Protein AF-A0A0A5I0W8-F1 (afdb_monomer_lite)

Secondary structure (DSSP, 8-state):
----------------EEEEE--PEEE-SSSPEEEE-BTTB--SSTT-EEEEEEEETTEEEEEEEEEE-TT-SS-SEEEESSS-HHHHHHHHHTTTSEEEEEEE--TTSS---EEEEEEE-EEE-

Sequence (125 aa):
MKRALLMILPLAACTQTTVSEQTVALSCSAPSSMAFNIKGLKPDNETECFVGQLEIKPSDPIDVVFCANPSSQAHDFIADLQTQPKVLDRLKSSIDENAEVSFTETLNYLSHQKFAAKFKVKCTD

Structure (mmCIF, N/CA/C/O backbone):
data_AF-A0A0A5I0W8-F1
#
_entry.id   AF-A0A0A5I0W8-F1
#
loop_
_atom_site.group_PDB
_atom_site.id
_atom_site.type_symbol
_atom_site.label_atom_id
_atom_site.label_alt_id
_atom_site.label_comp_id
_atom_site.label_asym_id
_atom_site.label_entity_id
_atom_site.label_seq_id
_atom_site.pdbx_PDB_ins_code
_atom_site.Cartn_x
_atom_site.Cartn_y
_atom_site.Cartn_z
_atom_site.occupancy
_atom_site.B_iso_or_equiv
_atom_site.auth_seq_id
_atom_site.auth_comp_id
_atom_site.auth_asym_id
_atom_site.auth_atom_id
_atom_site.pdbx_PDB_model_num
ATOM 1 N N . MET A 1 1 ? 39.625 -45.490 11.299 1.00 43.66 1 MET A N 1
ATOM 2 C CA . MET A 1 1 ? 38.785 -44.354 11.761 1.00 43.66 1 MET A CA 1
ATOM 3 C C . MET A 1 1 ? 39.528 -43.086 11.350 1.00 43.66 1 MET A C 1
ATOM 5 O O . MET A 1 1 ? 40.707 -43.020 11.639 1.00 43.66 1 MET A O 1
ATOM 9 N N . LYS A 1 2 ? 39.013 -42.132 10.574 1.00 41.97 2 LYS A N 1
ATOM 10 C CA . LYS A 1 2 ? 37.778 -41.349 10.714 1.00 41.97 2 LYS A CA 1
ATOM 11 C C . LYS A 1 2 ? 37.320 -40.895 9.314 1.00 41.97 2 LYS A C 1
ATOM 13 O O . LYS A 1 2 ? 38.143 -40.442 8.527 1.00 41.97 2 LYS A O 1
ATOM 18 N N . ARG A 1 3 ? 36.022 -41.017 9.013 1.00 48.03 3 ARG A N 1
ATOM 19 C CA . ARG A 1 3 ? 35.397 -40.383 7.841 1.00 48.03 3 ARG A CA 1
ATOM 20 C C . ARG A 1 3 ? 35.252 -38.893 8.151 1.00 48.03 3 ARG A C 1
ATOM 22 O O . ARG A 1 3 ? 34.587 -38.552 9.126 1.00 48.03 3 ARG A O 1
ATOM 29 N N . ALA A 1 4 ? 35.890 -38.030 7.366 1.00 48.03 4 ALA A N 1
ATOM 30 C CA . ALA A 1 4 ? 35.611 -36.601 7.397 1.00 48.03 4 ALA A CA 1
ATOM 31 C C . ALA A 1 4 ? 34.222 -36.388 6.780 1.00 48.03 4 ALA A C 1
ATOM 33 O O . ALA A 1 4 ? 34.035 -36.556 5.577 1.00 48.03 4 ALA A O 1
ATOM 34 N N . LEU A 1 5 ? 33.233 -36.110 7.628 1.00 47.78 5 LEU A N 1
ATOM 35 C CA . LEU A 1 5 ? 31.913 -35.667 7.200 1.00 47.78 5 LEU A CA 1
ATOM 36 C C . LEU A 1 5 ? 32.068 -34.211 6.737 1.00 47.78 5 LEU A C 1
ATOM 38 O O . LEU A 1 5 ? 32.231 -33.316 7.565 1.00 47.78 5 LEU A O 1
ATOM 42 N N . LEU A 1 6 ? 32.066 -3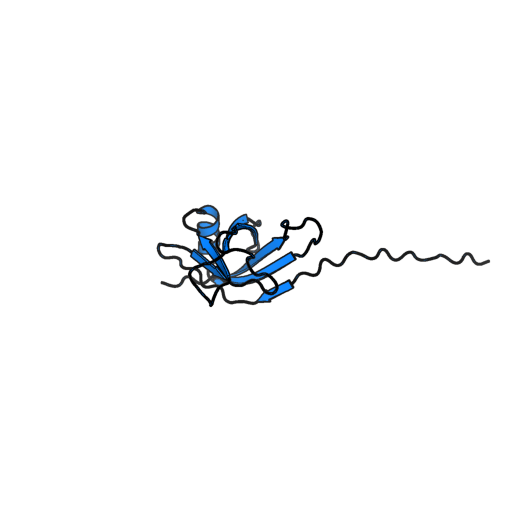3.974 5.423 1.00 48.59 6 LEU A N 1
ATOM 43 C CA . LEU A 1 6 ? 31.862 -32.633 4.880 1.00 48.59 6 LEU A CA 1
ATOM 44 C C . LEU A 1 6 ? 30.427 -32.227 5.244 1.00 48.59 6 LEU A C 1
ATOM 46 O O . LEU A 1 6 ? 29.470 -32.727 4.653 1.00 48.59 6 LEU A O 1
ATOM 50 N N . MET A 1 7 ? 30.266 -31.373 6.256 1.00 46.50 7 MET A N 1
ATOM 51 C CA . MET A 1 7 ? 28.981 -30.737 6.526 1.00 46.50 7 MET A CA 1
ATOM 52 C C . MET A 1 7 ? 28.722 -29.726 5.412 1.00 46.50 7 MET A C 1
ATOM 54 O O . MET A 1 7 ? 29.275 -28.629 5.410 1.00 46.50 7 MET A O 1
ATOM 58 N N . ILE A 1 8 ? 27.903 -30.114 4.440 1.00 56.47 8 ILE A N 1
ATOM 59 C CA . ILE A 1 8 ? 27.318 -29.182 3.483 1.00 56.47 8 ILE A CA 1
ATOM 60 C C . ILE A 1 8 ? 26.295 -28.372 4.284 1.00 56.47 8 ILE A C 1
ATOM 62 O O . ILE A 1 8 ? 25.187 -28.846 4.525 1.00 56.47 8 ILE A O 1
ATOM 66 N N . LEU A 1 9 ? 26.682 -27.189 4.772 1.00 46.56 9 LEU A N 1
ATOM 67 C CA . LEU A 1 9 ? 25.708 -26.211 5.251 1.00 46.56 9 LEU A CA 1
ATOM 68 C C . LEU A 1 9 ? 24.861 -25.803 4.038 1.00 46.56 9 LEU A C 1
ATOM 70 O O . LEU A 1 9 ? 25.429 -25.273 3.078 1.00 46.56 9 LEU A O 1
ATOM 74 N N . PRO A 1 10 ? 23.535 -26.018 4.036 1.00 48.84 10 PRO A N 1
ATOM 75 C CA . PRO A 1 10 ? 22.703 -25.369 3.044 1.00 48.84 10 PRO A CA 1
ATOM 76 C C . PRO A 1 10 ? 22.805 -23.864 3.303 1.00 48.84 10 PRO A C 1
ATOM 78 O O . PRO A 1 10 ? 22.424 -23.390 4.375 1.00 48.84 10 PRO A O 1
ATOM 81 N N . LEU A 1 11 ? 23.347 -23.110 2.342 1.00 49.62 11 LEU A N 1
ATOM 82 C CA . LEU A 1 11 ? 23.148 -21.667 2.304 1.00 49.62 11 LEU A CA 1
ATOM 83 C C . LEU A 1 11 ? 21.648 -21.450 2.108 1.00 49.62 11 LEU A C 1
ATOM 85 O O . LEU A 1 11 ? 21.151 -21.456 0.983 1.00 49.62 11 LEU A O 1
ATOM 89 N N . ALA A 1 12 ? 20.911 -21.325 3.210 1.00 49.22 12 ALA A N 1
ATOM 90 C CA . ALA A 1 12 ? 19.580 -20.760 3.171 1.00 49.22 12 ALA A CA 1
ATOM 91 C C . ALA A 1 12 ? 19.733 -19.384 2.520 1.00 49.22 12 ALA A C 1
ATOM 93 O O . ALA A 1 12 ? 20.441 -18.522 3.043 1.00 49.22 12 ALA A O 1
ATOM 94 N N . ALA A 1 13 ? 19.145 -19.210 1.338 1.00 42.69 13 ALA A N 1
ATOM 95 C CA . ALA A 1 13 ? 19.028 -17.906 0.719 1.00 42.69 13 ALA A CA 1
ATOM 96 C C . ALA A 1 13 ? 18.223 -17.034 1.688 1.00 42.69 13 ALA A C 1
ATOM 98 O O . ALA A 1 13 ? 17.000 -17.139 1.764 1.00 42.69 13 ALA A O 1
ATOM 99 N N . CYS A 1 14 ? 18.914 -16.235 2.501 1.00 45.47 14 CYS A N 1
ATOM 100 C CA . CYS A 1 14 ? 18.273 -15.233 3.330 1.00 45.47 14 CYS A CA 1
ATOM 101 C C . CYS A 1 14 ? 17.598 -14.250 2.376 1.00 45.47 14 CYS A C 1
ATOM 103 O O . CYS A 1 14 ? 18.274 -13.452 1.728 1.00 45.47 14 CYS A O 1
ATOM 105 N N . THR A 1 15 ? 16.273 -14.314 2.263 1.00 47.84 15 THR A N 1
ATOM 106 C CA . THR A 1 15 ? 15.501 -13.237 1.646 1.00 47.84 15 THR A CA 1
ATOM 107 C C . THR A 1 15 ? 15.734 -11.994 2.492 1.00 47.84 15 THR A C 1
ATOM 109 O O . THR A 1 15 ? 15.283 -11.924 3.637 1.00 47.84 15 THR A O 1
ATOM 112 N N . GLN A 1 16 ? 16.513 -11.053 1.967 1.00 50.34 16 GLN A N 1
ATOM 113 C CA . GLN A 1 16 ? 16.773 -9.789 2.633 1.00 50.34 16 GLN A CA 1
ATOM 114 C C . GLN A 1 16 ? 15.504 -8.945 2.517 1.00 50.34 16 GLN A C 1
ATOM 116 O O . GLN A 1 16 ? 15.165 -8.466 1.439 1.00 50.34 16 GLN A O 1
ATOM 121 N N . THR A 1 17 ? 14.758 -8.836 3.616 1.00 53.41 17 THR A N 1
ATOM 122 C CA . THR A 1 17 ? 13.577 -7.974 3.677 1.00 53.41 17 THR A CA 1
ATOM 123 C C . THR A 1 17 ? 14.032 -6.561 4.006 1.00 53.41 17 THR A C 1
ATOM 125 O O . THR A 1 17 ? 14.506 -6.299 5.115 1.00 53.41 17 THR A O 1
ATOM 128 N N . THR A 1 18 ? 13.883 -5.639 3.060 1.00 57.41 18 THR A N 1
ATOM 129 C CA . THR A 1 18 ? 14.102 -4.217 3.330 1.00 57.41 18 THR A CA 1
ATOM 130 C C . THR A 1 18 ? 12.833 -3.664 3.966 1.00 57.41 18 THR A C 1
ATOM 132 O O . THR A 1 18 ? 11.815 -3.493 3.297 1.00 57.41 18 THR A O 1
ATOM 135 N N . VAL A 1 19 ? 12.879 -3.418 5.276 1.00 56.47 19 VAL A N 1
ATOM 136 C CA . VAL A 1 19 ? 11.761 -2.839 6.032 1.00 56.47 19 VAL A CA 1
ATOM 137 C C . VAL A 1 19 ? 11.978 -1.338 6.167 1.00 56.47 19 VAL A C 1
ATOM 139 O O . VAL A 1 19 ? 13.018 -0.891 6.654 1.00 56.47 19 VAL A O 1
ATOM 142 N N . SER A 1 20 ? 10.985 -0.556 5.758 1.00 59.31 20 SER A N 1
ATOM 143 C CA . SER A 1 20 ? 10.901 0.865 6.064 1.00 59.31 20 SER A CA 1
ATOM 144 C C . SER A 1 20 ? 9.815 1.101 7.104 1.00 59.31 20 SER A C 1
ATOM 146 O O . SER A 1 20 ? 8.654 0.773 6.878 1.00 59.31 20 SER A O 1
ATOM 148 N N . GLU A 1 21 ? 10.172 1.710 8.229 1.00 61.28 21 GLU A N 1
ATOM 149 C CA . GLU A 1 21 ? 9.189 2.232 9.181 1.00 61.28 21 GLU A CA 1
ATOM 150 C C . GLU A 1 21 ? 8.825 3.655 8.757 1.00 61.28 21 GLU A C 1
ATOM 152 O O . GLU A 1 21 ? 9.696 4.524 8.690 1.00 61.28 21 GLU A O 1
ATOM 157 N N . GLN A 1 22 ? 7.565 3.886 8.391 1.00 62.91 22 GLN A N 1
ATOM 158 C CA . GLN A 1 22 ? 7.075 5.196 7.965 1.00 62.91 22 GLN A CA 1
ATOM 159 C C . GLN A 1 22 ? 5.667 5.419 8.508 1.00 62.91 22 GLN A C 1
ATOM 161 O O . GLN A 1 22 ? 4.867 4.500 8.597 1.00 62.91 22 GLN A O 1
ATOM 166 N N . THR A 1 23 ? 5.318 6.651 8.865 1.00 59.66 23 THR A N 1
ATOM 167 C CA . THR A 1 23 ? 3.912 6.954 9.160 1.00 59.66 23 THR A CA 1
ATOM 168 C C . THR A 1 23 ? 3.208 7.248 7.844 1.00 59.66 23 THR A C 1
ATOM 170 O O . THR A 1 23 ? 3.480 8.270 7.222 1.00 59.66 23 THR A O 1
ATOM 173 N N . VAL A 1 24 ? 2.331 6.346 7.413 1.00 63.88 24 VAL A N 1
ATOM 174 C CA . VAL A 1 24 ? 1.496 6.532 6.224 1.00 63.88 24 VAL A CA 1
ATOM 175 C C . VAL A 1 24 ? 0.174 7.140 6.668 1.00 63.88 24 VAL A C 1
ATOM 177 O O . VAL A 1 24 ? -0.537 6.566 7.492 1.00 63.88 24 VAL A O 1
ATOM 180 N N . ALA A 1 25 ? -0.129 8.330 6.155 1.00 63.75 25 ALA A N 1
ATOM 181 C CA . ALA A 1 25 ? -1.422 8.962 6.367 1.00 63.75 25 ALA A CA 1
ATOM 182 C C . ALA A 1 25 ? -2.445 8.319 5.425 1.00 63.75 25 ALA A C 1
ATOM 184 O O . ALA A 1 25 ? -2.228 8.255 4.213 1.00 63.75 25 ALA A O 1
ATOM 185 N N . LEU A 1 26 ? -3.547 7.831 5.991 1.00 66.94 26 LEU A N 1
ATOM 186 C CA . LEU A 1 26 ? -4.688 7.350 5.229 1.00 66.94 26 LEU A CA 1
ATOM 187 C C . LEU A 1 26 ? -5.701 8.490 5.128 1.00 66.94 26 LEU A C 1
ATOM 189 O O . LEU A 1 26 ? -6.246 8.929 6.143 1.00 66.94 26 LEU A O 1
ATOM 193 N N . SER A 1 27 ? -5.996 8.938 3.909 1.00 67.88 27 SER A N 1
ATOM 194 C CA . SER A 1 27 ? -7.158 9.800 3.702 1.00 67.88 27 SER A CA 1
ATOM 195 C C . SER A 1 27 ? -8.416 8.931 3.759 1.00 67.88 27 SER A C 1
ATOM 197 O O . SER A 1 27 ? -8.629 8.063 2.910 1.00 67.88 27 SER A O 1
ATOM 199 N N . CYS A 1 28 ? -9.222 9.117 4.807 1.00 67.94 28 CYS A N 1
ATOM 200 C CA . CYS A 1 28 ? -10.476 8.382 5.010 1.00 67.94 28 CYS A CA 1
ATOM 201 C C . CYS A 1 28 ? -11.698 9.117 4.440 1.00 67.94 28 CYS A C 1
ATOM 203 O O . CYS A 1 28 ? -12.766 8.509 4.304 1.00 67.94 28 CYS A O 1
ATOM 205 N N . SER A 1 29 ? -11.541 10.403 4.113 1.00 66.81 29 SER A N 1
ATOM 206 C CA . SER A 1 29 ? -12.480 11.215 3.341 1.00 66.81 29 SER A CA 1
ATOM 207 C C . SER A 1 29 ? -12.365 10.886 1.843 1.00 66.81 29 SER A C 1
ATOM 209 O O . SER A 1 29 ? -11.447 10.187 1.411 1.00 66.81 29 SER A O 1
ATOM 211 N N . ALA A 1 30 ? -13.351 11.290 1.036 1.00 65.81 30 ALA A N 1
ATOM 212 C CA . ALA A 1 30 ? -13.280 11.122 -0.414 1.00 65.81 30 ALA A CA 1
ATOM 213 C C . ALA A 1 30 ? -12.492 12.296 -1.037 1.00 65.81 30 ALA A C 1
ATOM 215 O O . ALA A 1 30 ? -12.851 13.441 -0.759 1.00 65.81 30 ALA A O 1
ATOM 216 N N . PRO A 1 31 ? -11.498 12.052 -1.914 1.00 68.62 31 PRO A N 1
ATOM 217 C CA . PRO A 1 31 ? -11.037 10.747 -2.388 1.00 68.62 31 PRO A CA 1
ATOM 218 C C . PRO A 1 31 ? -10.105 10.016 -1.408 1.00 68.62 31 PRO A C 1
ATOM 220 O O . PRO A 1 31 ? -9.083 10.553 -0.990 1.00 68.62 31 PRO A O 1
ATOM 223 N N . SER A 1 32 ? -10.435 8.757 -1.090 1.00 81.44 32 SER A N 1
ATOM 224 C CA . SER A 1 32 ? -9.649 7.952 -0.151 1.00 81.44 32 SER A CA 1
ATOM 225 C C . SER A 1 32 ? -8.430 7.363 -0.843 1.00 81.44 32 SER A C 1
ATOM 227 O O . SER A 1 32 ? -8.551 6.562 -1.770 1.00 81.44 32 SER A O 1
ATOM 229 N N . SER A 1 33 ? -7.250 7.749 -0.378 1.00 85.50 33 SER A N 1
ATOM 230 C CA . SER A 1 33 ? -5.977 7.292 -0.923 1.00 85.50 33 SER A CA 1
ATOM 231 C C . SER A 1 33 ? -4.943 7.095 0.177 1.00 85.50 33 SER A C 1
ATOM 233 O O . SER A 1 33 ? -5.063 7.622 1.288 1.00 85.50 33 SER A O 1
ATOM 235 N N . MET A 1 34 ? -3.928 6.300 -0.144 1.00 82.62 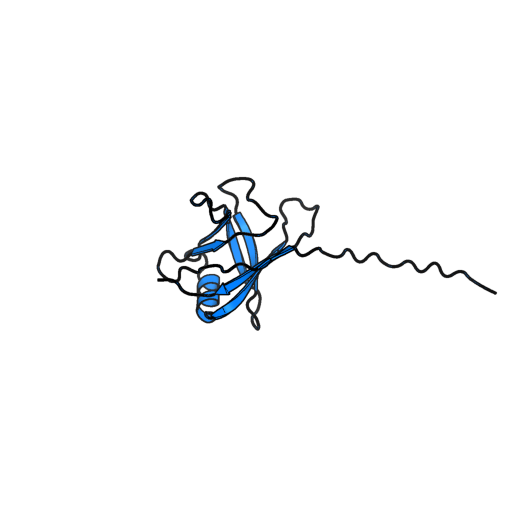34 MET A N 1
ATOM 236 C CA . MET A 1 34 ? -2.810 6.004 0.739 1.00 82.62 34 MET A CA 1
ATOM 237 C C . MET A 1 34 ? -1.507 6.257 -0.016 1.00 82.62 34 MET A C 1
ATOM 239 O O . MET A 1 34 ? -1.175 5.507 -0.931 1.00 82.62 34 MET A O 1
ATOM 243 N N . ALA A 1 35 ? -0.781 7.313 0.354 1.00 84.06 35 ALA A N 1
ATOM 244 C CA . ALA A 1 35 ? 0.492 7.685 -0.264 1.00 84.06 35 ALA A CA 1
ATOM 245 C C . ALA A 1 35 ? 1.667 7.340 0.658 1.00 84.06 35 ALA A C 1
ATOM 247 O O . ALA A 1 35 ? 1.623 7.609 1.858 1.00 84.06 35 ALA A O 1
ATOM 248 N N . PHE A 1 36 ? 2.714 6.723 0.113 1.00 78.06 36 PHE A N 1
ATOM 249 C CA . PHE A 1 36 ? 3.816 6.187 0.909 1.00 78.06 36 PHE A CA 1
ATOM 250 C C . PHE A 1 36 ? 5.107 6.052 0.097 1.00 78.06 36 PHE A C 1
ATOM 252 O O . PHE A 1 36 ? 5.093 6.070 -1.132 1.00 78.06 36 PHE A O 1
ATOM 259 N N . ASN A 1 37 ? 6.237 5.911 0.796 1.00 79.38 37 ASN A N 1
ATOM 260 C CA . ASN A 1 37 ? 7.501 5.504 0.183 1.00 79.38 37 ASN A CA 1
ATOM 261 C C . ASN A 1 37 ? 7.821 4.066 0.576 1.00 79.38 37 ASN A C 1
ATOM 263 O O . ASN A 1 37 ? 7.453 3.610 1.659 1.00 79.38 37 ASN A O 1
ATOM 267 N N . ILE A 1 38 ? 8.611 3.383 -0.241 1.00 73.69 38 ILE A N 1
ATOM 268 C CA . ILE A 1 38 ? 9.173 2.080 0.102 1.00 73.69 38 ILE A CA 1
ATOM 269 C C . ILE A 1 38 ? 10.688 2.188 -0.032 1.00 73.69 38 ILE A C 1
ATOM 271 O O . ILE A 1 38 ? 11.216 2.482 -1.100 1.00 73.69 38 ILE A O 1
ATOM 275 N N . LYS A 1 39 ? 11.418 1.996 1.071 1.00 73.94 39 LYS A N 1
ATOM 276 C CA . LYS A 1 39 ? 12.875 2.153 1.058 1.00 73.94 39 LYS A CA 1
ATOM 277 C C . LYS A 1 39 ? 13.504 1.156 0.085 1.00 73.94 39 LYS A C 1
ATOM 279 O O . LYS A 1 39 ? 13.293 -0.045 0.213 1.00 73.94 39 LYS A O 1
ATOM 284 N N . GLY A 1 40 ? 14.337 1.666 -0.818 1.00 72.75 40 GLY A N 1
ATOM 285 C CA . GLY A 1 40 ? 15.033 0.850 -1.813 1.00 72.75 40 GLY A CA 1
ATOM 286 C C . GLY A 1 40 ? 14.208 0.539 -3.060 1.00 72.75 40 GLY A C 1
ATOM 287 O O . GLY A 1 40 ? 14.724 -0.151 -3.928 1.00 72.75 40 GLY A O 1
ATOM 288 N N . LEU A 1 41 ? 12.986 1.070 -3.169 1.00 75.44 41 LEU A N 1
ATOM 289 C CA . LEU A 1 41 ? 12.156 0.968 -4.361 1.00 75.44 41 LEU A CA 1
ATOM 290 C C . LEU A 1 41 ? 11.790 2.367 -4.861 1.00 75.44 41 LEU A C 1
ATOM 292 O O . LEU A 1 41 ? 11.347 3.216 -4.088 1.00 75.44 41 LEU A O 1
ATOM 296 N N . LYS A 1 42 ? 11.956 2.587 -6.162 1.00 78.06 42 LYS A N 1
ATOM 297 C CA . LYS A 1 42 ? 11.485 3.768 -6.886 1.00 78.06 42 LYS A CA 1
ATOM 298 C C . LYS A 1 42 ? 10.733 3.281 -8.126 1.00 78.06 42 LYS A C 1
ATOM 300 O O . LYS A 1 42 ? 11.170 2.285 -8.693 1.00 78.06 42 LYS A O 1
ATOM 305 N N . PRO A 1 43 ? 9.625 3.925 -8.522 1.00 74.94 43 PRO A N 1
ATOM 306 C CA . PRO A 1 43 ? 8.983 3.605 -9.788 1.00 74.94 43 PRO A CA 1
ATOM 307 C C . PRO A 1 43 ? 9.920 3.990 -10.937 1.00 74.94 43 PRO A C 1
ATOM 309 O O . PRO A 1 43 ? 10.509 5.074 -10.917 1.00 74.94 43 PRO A O 1
ATOM 312 N N . ASP A 1 44 ? 10.047 3.118 -11.933 1.00 74.25 44 ASP A N 1
ATOM 313 C CA . ASP A 1 44 ? 10.883 3.380 -13.110 1.00 74.25 44 ASP A CA 1
ATOM 314 C C . ASP A 1 44 ? 10.169 4.314 -14.099 1.00 74.25 44 ASP A C 1
ATOM 316 O O . ASP A 1 44 ? 10.801 4.991 -14.914 1.00 74.25 44 ASP A O 1
ATOM 320 N N . ASN A 1 45 ? 8.836 4.373 -14.023 1.00 75.81 45 ASN A N 1
ATOM 321 C CA . ASN A 1 45 ? 8.008 5.301 -14.782 1.00 75.81 45 ASN A CA 1
ATOM 322 C C . ASN A 1 45 ? 6.797 5.797 -13.970 1.00 75.81 45 ASN A C 1
ATOM 324 O O . ASN A 1 45 ? 6.314 5.135 -13.057 1.00 75.81 45 ASN A O 1
ATOM 328 N N . GLU A 1 46 ? 6.262 6.961 -14.343 1.00 75.50 46 GLU A N 1
ATOM 329 C CA . GLU A 1 46 ? 5.156 7.633 -13.637 1.00 75.50 46 GLU A CA 1
ATOM 330 C C . GLU A 1 46 ? 3.788 6.933 -13.761 1.00 75.50 46 GLU A C 1
ATOM 332 O O . GLU A 1 46 ? 2.813 7.369 -13.153 1.00 75.50 46 GLU A O 1
ATOM 337 N N . THR A 1 47 ? 3.695 5.854 -14.542 1.00 75.25 47 THR A N 1
ATOM 338 C CA . THR A 1 47 ? 2.451 5.101 -14.791 1.00 75.25 47 THR A CA 1
ATOM 339 C C . THR A 1 47 ? 2.472 3.689 -14.212 1.00 75.25 47 THR A C 1
ATOM 341 O O . THR A 1 47 ? 1.541 2.915 -14.426 1.00 75.25 47 THR A O 1
ATOM 344 N N . GLU A 1 48 ? 3.544 3.324 -13.518 1.00 81.31 48 GLU A N 1
ATOM 345 C CA . GLU A 1 48 ? 3.782 1.952 -13.100 1.00 81.31 48 GLU A CA 1
ATOM 346 C C . GLU A 1 48 ? 2.873 1.577 -11.932 1.00 81.31 48 GLU A C 1
ATOM 348 O O . GLU A 1 48 ? 2.762 2.335 -10.974 1.00 81.31 48 GLU A O 1
ATOM 353 N N . CYS A 1 49 ? 2.231 0.411 -11.992 1.00 84.00 49 CYS A N 1
ATOM 354 C CA . CYS A 1 49 ? 1.410 -0.108 -10.903 1.00 84.00 49 CYS A CA 1
ATOM 355 C C . CYS A 1 49 ? 1.810 -1.538 -10.563 1.00 84.00 49 CYS A C 1
ATOM 357 O O . CYS A 1 49 ? 2.161 -2.329 -11.440 1.00 84.00 49 CYS A O 1
ATOM 359 N N . PHE A 1 50 ? 1.685 -1.887 -9.289 1.00 80.44 50 PHE A N 1
ATOM 360 C CA . PHE A 1 50 ? 2.105 -3.172 -8.753 1.00 80.44 50 PHE A CA 1
ATOM 361 C C . PHE A 1 50 ? 1.076 -3.694 -7.764 1.00 80.44 50 PHE A C 1
ATOM 363 O O . PHE A 1 50 ? 0.360 -2.928 -7.119 1.00 80.44 50 PHE A O 1
ATOM 370 N N . VAL A 1 51 ? 1.045 -5.016 -7.625 1.00 84.06 51 VAL A N 1
ATOM 371 C CA . VAL A 1 51 ? 0.256 -5.698 -6.602 1.00 84.06 51 VAL A CA 1
ATOM 372 C C . VAL A 1 51 ? 1.174 -6.055 -5.439 1.00 84.06 51 VAL A C 1
ATOM 374 O O . VAL A 1 51 ? 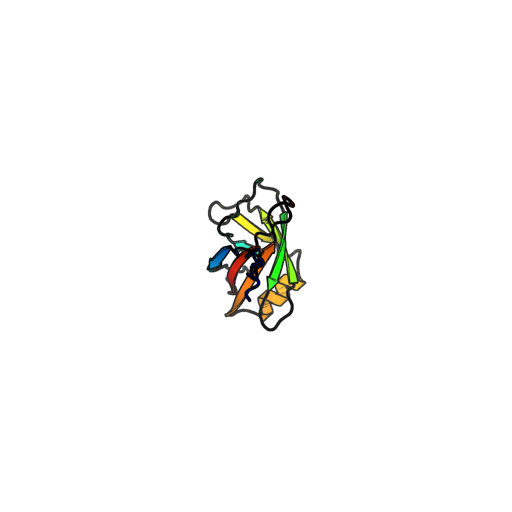2.208 -6.696 -5.626 1.00 84.06 51 VAL A O 1
ATOM 377 N N . GLY A 1 52 ? 0.782 -5.664 -4.234 1.00 80.19 52 GLY A N 1
ATOM 378 C CA . GLY A 1 52 ? 1.384 -6.121 -2.987 1.00 80.19 52 GLY A CA 1
ATOM 379 C C . GLY A 1 52 ? 0.350 -6.683 -2.042 1.00 80.19 52 GLY A C 1
ATOM 380 O O . GLY A 1 52 ? -0.836 -6.696 -2.337 1.00 80.19 52 GLY A O 1
ATOM 381 N N . GLN A 1 53 ? 0.818 -7.131 -0.889 1.00 84.12 53 GLN A N 1
ATOM 382 C CA . GLN A 1 53 ? 0.007 -7.700 0.171 1.00 84.12 53 GLN A CA 1
ATOM 383 C C . GLN A 1 53 ? 0.032 -6.776 1.384 1.00 84.12 53 GLN A C 1
ATOM 385 O O . GLN A 1 53 ? 1.076 -6.523 1.986 1.00 84.12 53 GLN A O 1
ATOM 390 N N . LEU A 1 54 ? -1.141 -6.268 1.744 1.00 82.06 54 LEU A N 1
ATOM 391 C CA . LEU A 1 54 ? -1.382 -5.567 2.994 1.00 82.06 54 LEU A CA 1
ATOM 392 C C . LEU A 1 54 ? -1.688 -6.600 4.082 1.00 82.06 54 LEU A C 1
ATOM 394 O O . LEU A 1 54 ? -2.708 -7.285 4.020 1.00 82.06 54 LEU A O 1
ATOM 398 N N . GLU A 1 55 ? -0.836 -6.678 5.096 1.00 83.62 55 GLU A N 1
ATOM 399 C CA . GLU A 1 55 ? -1.046 -7.478 6.297 1.00 83.62 55 GLU A CA 1
ATOM 400 C C . GLU A 1 55 ? -1.400 -6.566 7.477 1.00 83.62 55 GLU A C 1
ATOM 402 O O . GLU A 1 55 ? -0.671 -5.633 7.827 1.00 83.62 55 GLU A O 1
ATOM 407 N N . ILE A 1 56 ? -2.530 -6.861 8.121 1.00 78.12 56 ILE A N 1
ATOM 408 C CA . ILE A 1 56 ? -2.929 -6.238 9.382 1.00 78.12 56 ILE A CA 1
ATOM 409 C C . ILE A 1 56 ? -3.310 -7.358 10.339 1.00 78.12 56 ILE A C 1
ATOM 411 O O . ILE A 1 56 ? -4.306 -8.049 10.138 1.00 78.12 56 ILE A O 1
ATOM 415 N N . LYS A 1 57 ? -2.493 -7.591 11.367 1.00 74.38 57 LYS A N 1
ATOM 416 C CA . LYS A 1 57 ? -2.708 -8.698 12.309 1.00 74.38 57 LYS A CA 1
ATOM 417 C C . LYS A 1 57 ? -3.911 -8.416 13.214 1.00 74.38 57 LYS A C 1
ATOM 419 O O . LYS A 1 57 ? -4.050 -7.282 13.654 1.00 74.38 57 LYS A O 1
ATOM 424 N N . PRO A 1 58 ? -4.735 -9.428 13.556 1.00 75.31 58 PRO A N 1
ATOM 425 C CA . PRO A 1 58 ? -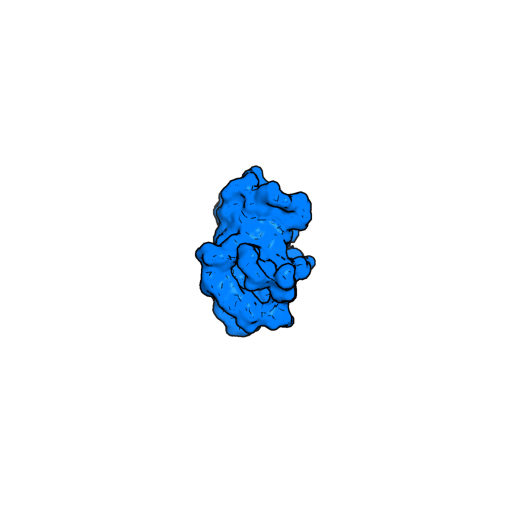4.536 -10.880 13.388 1.00 75.31 58 PRO A CA 1
ATOM 426 C C . PRO A 1 58 ? -5.149 -11.451 12.099 1.00 75.31 58 PRO A C 1
ATOM 428 O O . PRO A 1 58 ? -5.672 -12.560 12.074 1.00 75.31 58 PRO A O 1
ATOM 431 N N . SER A 1 59 ? -5.186 -10.656 11.049 1.00 77.88 59 SER A N 1
ATOM 432 C CA . SER A 1 59 ? -6.156 -10.787 9.991 1.00 77.88 59 SER A CA 1
ATOM 433 C C . SER A 1 59 ? -5.461 -11.145 8.673 1.00 77.88 59 SER A C 1
ATOM 435 O O . SER A 1 59 ? -4.324 -10.731 8.455 1.00 77.88 59 SER A O 1
ATOM 437 N N . ASP A 1 60 ? -6.112 -11.948 7.821 1.00 84.50 60 ASP A N 1
ATOM 438 C CA . ASP A 1 60 ? -5.467 -12.457 6.602 1.00 84.50 60 ASP A CA 1
ATOM 439 C C . ASP A 1 60 ? -4.976 -11.311 5.697 1.00 84.50 60 ASP A C 1
ATOM 441 O O . ASP A 1 60 ? -5.676 -10.284 5.599 1.00 84.50 60 ASP A O 1
ATOM 445 N N . PRO A 1 61 ? -3.807 -11.473 5.037 1.00 85.25 61 PRO A N 1
ATOM 446 C CA . PRO A 1 61 ? -3.307 -10.505 4.073 1.00 85.25 61 PRO A CA 1
ATOM 447 C C . PRO A 1 61 ? -4.297 -10.284 2.928 1.00 85.25 61 PRO A C 1
ATOM 449 O O . PRO A 1 61 ? -4.951 -11.220 2.465 1.00 85.25 61 PRO A O 1
ATOM 452 N N . ILE A 1 62 ? -4.385 -9.046 2.450 1.00 87.31 62 ILE A N 1
ATOM 453 C CA . ILE A 1 62 ? -5.215 -8.666 1.306 1.00 87.31 62 ILE A CA 1
ATOM 454 C C . ILE A 1 62 ? -4.352 -8.042 0.214 1.00 87.31 62 ILE A C 1
ATOM 456 O O . ILE A 1 62 ? -3.475 -7.227 0.500 1.00 87.31 62 ILE A O 1
ATOM 460 N N . ASP A 1 63 ? -4.613 -8.412 -1.036 1.00 88.62 63 ASP A N 1
ATOM 461 C CA . ASP A 1 63 ? -3.925 -7.806 -2.170 1.00 88.62 63 ASP A CA 1
ATOM 462 C C . ASP A 1 63 ? -4.338 -6.333 -2.318 1.00 88.62 63 ASP A C 1
ATOM 464 O O . ASP A 1 63 ? -5.522 -5.987 -2.261 1.00 88.62 63 ASP A O 1
ATOM 468 N N . VAL A 1 64 ? -3.347 -5.468 -2.514 1.00 86.56 64 VAL A N 1
ATOM 469 C CA . VAL A 1 64 ? -3.502 -4.033 -2.749 1.00 86.56 64 VAL A CA 1
ATOM 470 C C . VAL A 1 64 ? -2.688 -3.628 -3.969 1.00 86.56 64 VAL A C 1
ATOM 472 O O . VAL A 1 64 ? -1.521 -3.990 -4.111 1.00 86.56 64 VAL A O 1
ATOM 475 N N . VAL A 1 65 ? -3.307 -2.851 -4.849 1.00 88.62 65 VAL A N 1
ATOM 476 C CA . VAL A 1 65 ? -2.654 -2.210 -5.985 1.00 88.62 65 VAL A CA 1
ATOM 477 C C . VAL A 1 65 ? -2.146 -0.841 -5.555 1.00 88.62 65 VAL A C 1
ATOM 479 O O . VAL A 1 65 ? -2.907 -0.028 -5.025 1.00 88.62 65 VAL A O 1
ATOM 482 N N . PHE A 1 66 ? -0.870 -0.580 -5.807 1.00 85.88 66 PHE A N 1
ATOM 483 C CA . PHE A 1 66 ? -0.249 0.732 -5.661 1.00 85.88 66 PHE A CA 1
ATOM 484 C C . PHE A 1 66 ? 0.385 1.137 -6.985 1.00 85.88 66 PHE A C 1
ATOM 486 O O . PHE A 1 66 ? 0.937 0.302 -7.696 1.00 85.88 66 PHE A O 1
ATOM 493 N N . CYS A 1 67 ? 0.296 2.417 -7.311 1.00 86.12 67 CYS A N 1
ATOM 494 C CA . CYS A 1 67 ? 0.842 3.002 -8.522 1.00 86.12 67 CYS A CA 1
ATOM 495 C C . CYS A 1 67 ? 1.891 4.054 -8.181 1.00 86.12 67 CYS A C 1
ATOM 497 O O . CYS A 1 67 ? 1.894 4.600 -7.075 1.00 86.12 67 CYS A O 1
ATOM 499 N N . ALA A 1 68 ? 2.769 4.351 -9.131 1.00 87.12 68 ALA A N 1
ATOM 500 C CA . ALA A 1 68 ? 3.635 5.512 -9.096 1.00 87.12 68 ALA A CA 1
ATOM 501 C C . ALA A 1 68 ? 2.785 6.761 -8.821 1.00 87.12 68 ALA A C 1
ATOM 503 O O . ALA A 1 68 ? 1.684 6.908 -9.356 1.00 87.12 68 ALA A O 1
ATOM 504 N N . ASN A 1 69 ? 3.266 7.640 -7.947 1.00 85.19 69 ASN A N 1
ATOM 505 C CA . ASN A 1 69 ? 2.572 8.874 -7.612 1.00 85.19 69 ASN A CA 1
ATOM 506 C C . ASN A 1 69 ? 3.166 10.048 -8.410 1.00 85.19 69 ASN A C 1
ATOM 508 O O . ASN A 1 69 ? 4.143 10.648 -7.964 1.00 85.19 69 ASN A O 1
ATOM 512 N N . PRO A 1 70 ? 2.576 10.436 -9.557 1.00 72.75 70 PRO A N 1
ATOM 513 C CA . PRO A 1 70 ? 3.114 11.522 -10.381 1.00 72.75 70 PRO A CA 1
ATOM 514 C C . PRO A 1 70 ? 2.957 12.906 -9.730 1.00 72.75 70 PRO A C 1
ATOM 516 O O . PRO A 1 70 ? 3.539 13.884 -10.186 1.00 72.75 70 PRO A O 1
ATOM 519 N N . SER A 1 71 ? 2.131 13.023 -8.683 1.00 66.12 71 SER A N 1
ATOM 520 C CA . SER A 1 71 ? 1.684 14.310 -8.135 1.00 66.12 71 SER A CA 1
ATOM 521 C C . SER A 1 71 ? 2.522 14.830 -6.962 1.00 66.12 71 SER A C 1
ATOM 523 O O . SER A 1 71 ? 2.233 15.913 -6.455 1.00 66.12 71 SER A O 1
ATOM 525 N N . SER A 1 72 ? 3.538 14.099 -6.490 1.00 62.38 72 SER A N 1
ATOM 526 C CA . SER A 1 72 ? 4.279 14.487 -5.283 1.00 62.38 72 SER A CA 1
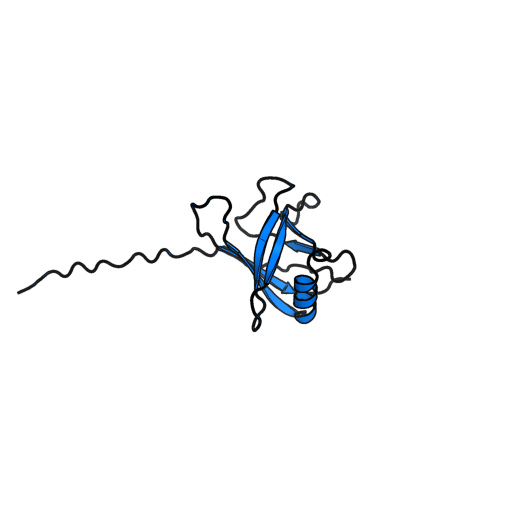ATOM 527 C C . SER A 1 72 ? 5.753 14.096 -5.322 1.00 62.38 72 SER A C 1
ATOM 529 O O . SER A 1 72 ? 6.092 12.958 -5.608 1.00 62.38 72 SER A O 1
ATOM 531 N N . GLN A 1 73 ? 6.636 15.020 -4.923 1.00 62.88 73 GLN A N 1
ATOM 532 C CA . GLN A 1 73 ? 8.041 14.699 -4.621 1.00 62.88 73 GLN A CA 1
ATOM 533 C C . GLN A 1 73 ? 8.216 14.018 -3.249 1.00 62.88 73 GLN A C 1
ATOM 535 O O . GLN A 1 73 ? 9.303 13.536 -2.938 1.00 62.88 73 GLN A O 1
ATOM 540 N N . ALA A 1 74 ? 7.181 14.014 -2.400 1.00 73.31 74 ALA A N 1
ATOM 541 C CA . ALA A 1 74 ? 7.265 13.504 -1.030 1.00 73.31 74 ALA A CA 1
ATOM 542 C C . ALA A 1 74 ? 6.951 12.004 -0.913 1.00 73.31 74 ALA A C 1
ATOM 544 O O . ALA A 1 74 ? 7.400 11.361 0.042 1.00 73.31 74 ALA A O 1
ATOM 545 N N . HIS A 1 75 ? 6.182 11.458 -1.861 1.00 80.00 75 HIS A N 1
ATOM 546 C CA . HIS A 1 75 ? 5.736 10.066 -1.864 1.00 80.00 75 HIS A CA 1
ATOM 547 C C . HIS A 1 75 ? 5.897 9.446 -3.248 1.00 80.00 75 HIS A C 1
ATOM 549 O O . HIS A 1 75 ? 5.350 9.977 -4.206 1.00 80.00 75 HIS A O 1
AT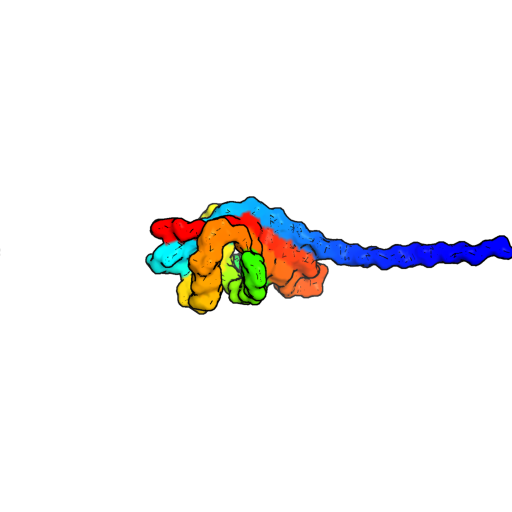OM 555 N N . ASP A 1 76 ? 6.587 8.312 -3.325 1.00 83.31 76 ASP A N 1
ATOM 556 C CA . ASP A 1 76 ? 6.861 7.586 -4.568 1.00 83.31 76 ASP A CA 1
ATOM 557 C C . ASP A 1 76 ? 5.644 6.803 -5.077 1.00 83.31 76 ASP A C 1
ATOM 559 O O . ASP A 1 76 ? 5.459 6.658 -6.285 1.00 83.31 76 ASP A O 1
ATOM 563 N N . PHE A 1 77 ? 4.799 6.318 -4.161 1.00 85.25 77 PHE A N 1
ATOM 564 C CA . PHE A 1 77 ? 3.660 5.459 -4.478 1.00 85.25 77 PHE A CA 1
ATOM 565 C C . PHE A 1 77 ? 2.357 5.984 -3.880 1.00 85.25 77 PHE A C 1
ATOM 567 O O . PHE A 1 77 ? 2.339 6.632 -2.828 1.00 85.25 77 PHE A O 1
ATOM 574 N N . ILE A 1 78 ? 1.254 5.663 -4.550 1.00 86.88 78 ILE A N 1
ATOM 575 C CA . ILE A 1 78 ? -0.112 5.917 -4.107 1.00 86.88 78 ILE A CA 1
ATOM 576 C C . ILE A 1 78 ? -0.990 4.696 -4.388 1.00 86.88 78 ILE A C 1
ATOM 578 O O . ILE A 1 78 ? -0.961 4.125 -5.474 1.00 86.88 78 ILE A O 1
ATOM 582 N N . ALA A 1 79 ? -1.793 4.291 -3.411 1.00 87.88 79 ALA A N 1
ATOM 583 C CA . ALA A 1 79 ? -2.899 3.367 -3.617 1.00 87.88 79 ALA A CA 1
ATOM 584 C C . ALA A 1 79 ? -4.205 4.166 -3.636 1.00 87.88 79 ALA A C 1
ATOM 586 O O . ALA A 1 79 ? -4.558 4.809 -2.643 1.00 87.88 79 ALA A O 1
ATOM 587 N N . ASP A 1 80 ? -4.913 4.129 -4.764 1.00 89.62 80 ASP A N 1
ATOM 588 C CA . ASP A 1 80 ? -6.294 4.598 -4.837 1.00 89.62 80 ASP A CA 1
ATOM 589 C C . ASP A 1 80 ? -7.195 3.549 -4.179 1.00 89.62 80 ASP A C 1
ATOM 591 O O . ASP A 1 80 ? -7.325 2.417 -4.653 1.00 89.62 80 ASP A O 1
ATOM 595 N N . LEU A 1 81 ? -7.783 3.915 -3.042 1.00 87.62 81 LEU A N 1
ATOM 596 C CA . LEU A 1 81 ? -8.617 3.015 -2.256 1.00 87.62 81 LEU A CA 1
ATOM 597 C C . LEU A 1 81 ? -10.090 3.105 -2.650 1.00 87.62 81 LEU A C 1
ATOM 599 O O . LEU A 1 81 ? -10.876 2.246 -2.251 1.00 87.62 81 LEU A O 1
ATOM 603 N N . GLN A 1 82 ? -10.476 4.091 -3.467 1.00 86.12 82 GLN A N 1
ATOM 604 C CA . GLN A 1 82 ? -11.835 4.178 -4.000 1.00 86.12 82 GLN A CA 1
ATOM 605 C C . GLN A 1 82 ? -12.130 3.023 -4.958 1.00 86.12 82 GLN A C 1
ATOM 607 O O . GLN A 1 82 ? -13.242 2.498 -4.983 1.00 86.12 82 GLN A O 1
ATOM 612 N N . THR A 1 83 ? -11.119 2.592 -5.711 1.00 88.44 83 THR A N 1
ATOM 613 C CA . THR A 1 83 ? -11.201 1.443 -6.623 1.00 88.44 83 THR A CA 1
ATOM 614 C C . THR A 1 83 ? -10.983 0.100 -5.916 1.00 88.44 83 THR A C 1
ATOM 616 O O . THR A 1 83 ? -11.173 -0.954 -6.522 1.00 88.44 83 THR A O 1
ATOM 619 N N . GLN A 1 84 ? -10.642 0.114 -4.621 1.00 90.06 84 GLN A N 1
ATOM 620 C CA . GLN A 1 84 ? -10.291 -1.067 -3.823 1.00 90.06 84 GLN A CA 1
ATOM 621 C C . GLN A 1 84 ? -11.073 -1.111 -2.494 1.00 90.06 84 GLN A C 1
ATOM 623 O O . GLN A 1 84 ? -10.477 -1.107 -1.413 1.00 90.06 84 GLN A O 1
ATOM 628 N N . PRO A 1 85 ? -12.418 -1.197 -2.533 1.00 87.56 85 PRO A N 1
ATOM 629 C CA . PRO A 1 85 ? -13.272 -1.011 -1.356 1.00 87.56 85 PRO A CA 1
ATOM 630 C C . PRO A 1 85 ? -12.981 -1.999 -0.219 1.00 87.56 85 PRO A C 1
ATOM 632 O O . PRO A 1 85 ? -13.005 -1.616 0.943 1.00 87.56 85 PRO A O 1
ATOM 635 N N . LYS A 1 86 ? -12.607 -3.247 -0.532 1.00 88.62 86 LYS A N 1
ATOM 636 C CA . LYS A 1 86 ? -12.233 -4.241 0.491 1.00 88.62 86 LYS A CA 1
ATOM 637 C C . LYS A 1 86 ? -10.983 -3.838 1.281 1.00 88.62 86 LYS A C 1
ATOM 639 O O . LYS A 1 86 ? -10.905 -4.104 2.477 1.00 88.62 86 LYS A O 1
ATOM 644 N N . VAL A 1 87 ? -10.014 -3.206 0.616 1.00 87.75 87 VAL A N 1
ATOM 645 C CA . VAL A 1 87 ? -8.789 -2.697 1.250 1.00 87.75 87 VAL A CA 1
ATOM 646 C C . VAL A 1 87 ? -9.129 -1.481 2.109 1.00 87.75 87 VAL A C 1
ATOM 648 O O . VAL A 1 87 ? -8.679 -1.390 3.249 1.00 87.75 87 VAL A O 1
ATOM 651 N N . LEU A 1 88 ? -9.978 -0.583 1.599 1.00 86.38 88 LEU A N 1
ATOM 652 C CA . LEU A 1 88 ? -10.455 0.580 2.346 1.00 86.38 88 LEU A CA 1
ATOM 653 C C . LEU A 1 88 ? -11.198 0.179 3.626 1.00 86.38 88 LEU A C 1
ATOM 655 O O . LEU A 1 88 ? -10.898 0.708 4.694 1.00 86.38 88 LEU A O 1
ATOM 659 N N . ASP A 1 89 ? -12.139 -0.759 3.531 1.00 86.19 89 ASP A N 1
ATOM 660 C CA . ASP A 1 89 ? -12.918 -1.243 4.674 1.00 86.19 89 ASP A CA 1
ATOM 661 C C . ASP A 1 89 ? -12.011 -1.883 5.727 1.00 86.19 89 ASP A C 1
ATOM 663 O O . ASP A 1 89 ? -12.148 -1.622 6.923 1.00 86.19 89 ASP A O 1
ATOM 667 N N . ARG A 1 90 ? -11.023 -2.660 5.272 1.00 85.00 90 ARG A N 1
ATOM 668 C CA . ARG A 1 90 ? -10.012 -3.263 6.136 1.00 85.00 90 ARG A CA 1
ATOM 669 C C . ARG A 1 90 ? -9.195 -2.206 6.877 1.00 85.00 90 ARG A C 1
ATOM 671 O O . ARG A 1 90 ? -9.076 -2.278 8.096 1.00 85.00 90 ARG A O 1
ATOM 678 N N . LEU A 1 91 ? -8.668 -1.215 6.164 1.00 82.31 91 LEU A N 1
ATOM 679 C CA . LEU A 1 91 ? -7.891 -0.129 6.760 1.00 82.31 91 LEU A CA 1
ATOM 680 C C . LEU A 1 91 ? -8.731 0.686 7.755 1.00 82.31 91 LEU A C 1
ATOM 682 O O . LEU A 1 91 ? -8.267 0.977 8.853 1.00 82.31 91 LEU A O 1
ATOM 686 N N . LYS A 1 92 ? -9.994 0.981 7.423 1.00 81.25 92 LYS A N 1
ATOM 687 C CA . LYS A 1 92 ? -10.933 1.660 8.331 1.00 81.25 92 LYS A CA 1
ATOM 688 C C . LYS A 1 92 ? -11.210 0.856 9.601 1.00 81.25 92 LYS A C 1
ATOM 690 O O . LYS A 1 92 ? -11.325 1.442 10.671 1.00 81.25 92 LYS A O 1
ATOM 695 N N . SER A 1 93 ? -11.300 -0.471 9.503 1.00 82.06 93 SER A N 1
ATOM 696 C CA . SER A 1 93 ? -11.495 -1.341 10.672 1.00 82.06 93 SER A CA 1
ATOM 697 C C . SER A 1 93 ? -10.268 -1.446 11.584 1.00 82.06 93 SER A C 1
ATOM 699 O O . SER A 1 93 ? -10.401 -1.893 12.718 1.00 82.06 93 SER A O 1
ATOM 701 N N . SER A 1 94 ? -9.106 -1.000 11.102 1.00 76.56 94 SER A N 1
ATOM 702 C CA . SER A 1 94 ? -7.804 -1.127 11.763 1.00 76.56 94 SER A CA 1
ATOM 703 C C . SER A 1 94 ? -7.152 0.225 12.057 1.00 76.56 94 SER A C 1
ATOM 705 O O . SER A 1 94 ? -5.930 0.331 12.167 1.00 76.56 94 SER A O 1
ATOM 707 N N . ILE A 1 95 ? -7.958 1.285 12.176 1.00 77.88 95 ILE A N 1
ATOM 708 C CA . ILE A 1 95 ? -7.483 2.586 12.656 1.00 77.88 95 ILE A CA 1
ATOM 709 C C . ILE A 1 95 ? -6.813 2.392 14.019 1.00 77.88 95 ILE A C 1
ATOM 711 O O . ILE A 1 95 ? -7.289 1.642 14.865 1.00 77.88 95 ILE A O 1
ATOM 715 N N . ASP A 1 96 ? -5.691 3.078 14.211 1.00 72.25 96 ASP A N 1
ATOM 716 C CA . ASP A 1 96 ? -4.798 2.975 15.361 1.00 72.25 96 ASP A CA 1
ATOM 717 C C . ASP A 1 96 ? -3.997 1.671 15.504 1.00 72.25 96 ASP A C 1
ATOM 719 O O . ASP A 1 96 ? -3.135 1.590 16.388 1.00 72.25 96 ASP A O 1
ATOM 723 N N . GLU A 1 97 ? -4.169 0.711 14.596 1.00 74.62 97 GLU A N 1
ATOM 724 C CA . GLU A 1 97 ? -3.344 -0.493 14.523 1.00 74.62 97 GLU A CA 1
ATOM 725 C C . GLU A 1 97 ? -2.102 -0.282 13.640 1.00 74.62 97 GLU A C 1
ATOM 727 O O . GLU A 1 97 ? -2.025 0.627 12.803 1.00 74.62 97 GLU A O 1
ATOM 732 N N . ASN A 1 98 ? -1.099 -1.140 13.845 1.00 69.75 98 ASN A N 1
ATOM 733 C CA . ASN A 1 98 ? 0.061 -1.215 12.965 1.00 69.75 98 ASN A CA 1
ATOM 734 C C . ASN A 1 98 ? -0.280 -2.105 11.767 1.00 69.75 98 ASN A C 1
ATOM 736 O O . ASN A 1 98 ? -0.617 -3.277 11.936 1.00 69.75 98 ASN A O 1
ATOM 740 N N . ALA A 1 99 ? -0.135 -1.552 10.573 1.00 70.75 99 ALA A N 1
ATOM 741 C CA . ALA A 1 99 ? -0.250 -2.239 9.302 1.00 70.75 99 ALA A CA 1
ATOM 742 C C . ALA A 1 99 ? 1.135 -2.399 8.668 1.00 70.75 99 ALA A C 1
ATOM 744 O O . ALA A 1 99 ? 2.023 -1.561 8.848 1.00 70.75 99 ALA A O 1
ATOM 745 N N . GLU A 1 100 ? 1.318 -3.465 7.902 1.00 72.31 100 GLU A N 1
ATOM 746 C CA . GLU A 1 100 ? 2.484 -3.648 7.049 1.00 72.31 100 GLU A CA 1
ATOM 747 C C . GLU A 1 100 ? 2.002 -3.923 5.629 1.00 72.31 100 GLU A C 1
ATOM 749 O O . GLU A 1 100 ? 1.269 -4.875 5.388 1.00 72.31 100 GLU A O 1
ATOM 754 N N . VAL A 1 101 ? 2.409 -3.095 4.671 1.00 69.31 101 VAL A N 1
ATOM 755 C CA . VAL A 1 101 ? 2.318 -3.470 3.258 1.00 69.31 101 VAL A CA 1
ATOM 756 C C . VAL A 1 101 ? 3.650 -4.070 2.887 1.00 69.31 101 VAL A C 1
ATOM 758 O O . VAL A 1 101 ? 4.680 -3.413 3.026 1.00 69.31 101 VAL A O 1
ATOM 761 N N . SER A 1 102 ? 3.630 -5.298 2.394 1.00 68.81 102 SER A N 1
ATOM 762 C CA . SER A 1 102 ? 4.797 -5.911 1.790 1.00 68.81 102 SER A CA 1
ATOM 763 C C . SER A 1 102 ? 4.484 -6.344 0.374 1.00 68.81 102 SER A C 1
ATOM 765 O O . SER A 1 102 ? 3.368 -6.739 0.057 1.00 68.81 102 SER A O 1
ATOM 767 N N . PHE A 1 103 ? 5.462 -6.279 -0.511 1.00 66.62 103 PHE A N 1
ATOM 768 C CA . PHE A 1 103 ? 5.326 -6.901 -1.815 1.00 66.62 103 PHE A CA 1
ATOM 769 C C . PHE A 1 103 ? 6.643 -7.564 -2.185 1.00 66.62 103 PHE A C 1
ATOM 771 O O . PHE A 1 103 ? 7.726 -7.170 -1.739 1.00 66.62 103 PHE A O 1
ATOM 778 N N . THR A 1 104 ? 6.527 -8.634 -2.961 1.00 61.59 104 THR A N 1
ATOM 779 C CA . THR A 1 104 ? 7.685 -9.254 -3.592 1.00 61.59 104 THR A CA 1
ATOM 780 C C . THR A 1 104 ? 7.774 -8.666 -4.983 1.00 61.59 104 THR A C 1
ATOM 782 O O . THR A 1 104 ? 6.835 -8.801 -5.769 1.00 61.59 104 THR A O 1
ATOM 785 N N . GLU A 1 105 ? 8.878 -7.985 -5.270 1.00 57.44 105 GLU A N 1
ATOM 786 C CA . GLU A 1 105 ? 9.126 -7.448 -6.600 1.00 57.44 105 GLU A CA 1
ATOM 787 C C . GLU A 1 105 ? 9.178 -8.607 -7.600 1.00 57.44 105 GLU A C 1
ATOM 789 O O . GLU A 1 105 ? 10.083 -9.438 -7.588 1.00 57.44 105 GLU A O 1
ATOM 794 N N . THR A 1 106 ? 8.163 -8.695 -8.454 1.00 51.09 106 THR A N 1
ATOM 795 C CA . THR A 1 106 ? 8.096 -9.692 -9.532 1.00 51.09 106 THR A CA 1
ATOM 796 C C . THR A 1 106 ? 8.610 -9.138 -10.861 1.00 51.09 106 THR A C 1
ATOM 798 O O . THR A 1 106 ? 8.773 -9.907 -11.805 1.00 51.09 106 THR A O 1
ATOM 801 N N . LEU A 1 107 ? 8.935 -7.838 -10.921 1.00 45.38 107 LEU A N 1
ATOM 802 C CA . LEU A 1 107 ? 9.290 -7.093 -12.137 1.00 45.38 107 LEU A CA 1
ATOM 803 C C . LEU A 1 107 ? 10.499 -7.643 -12.889 1.00 45.38 107 LEU A C 1
ATOM 805 O O . LEU A 1 107 ? 10.601 -7.427 -14.090 1.00 45.38 107 LEU A O 1
ATOM 809 N N . ASN A 1 108 ? 11.397 -8.374 -12.224 1.00 39.22 108 ASN A N 1
ATOM 810 C CA . ASN A 1 108 ? 12.627 -8.826 -12.870 1.00 39.22 108 ASN A CA 1
ATOM 811 C C . ASN A 1 108 ? 12.962 -10.310 -12.720 1.00 39.22 108 ASN A C 1
ATOM 813 O O . ASN A 1 108 ? 14.062 -10.683 -13.106 1.00 39.22 108 ASN A O 1
ATOM 817 N N . TYR A 1 109 ? 12.072 -11.167 -12.194 1.00 42.25 109 TYR A N 1
ATOM 818 C CA . TYR A 1 109 ? 12.254 -12.637 -12.054 1.00 42.25 109 TYR A CA 1
ATOM 819 C C . TYR A 1 109 ? 13.585 -13.133 -11.425 1.00 42.25 109 TYR A C 1
ATOM 821 O O . TYR A 1 109 ? 13.809 -14.336 -11.311 1.00 42.25 109 TYR A O 1
ATOM 829 N N . LEU A 1 110 ? 14.473 -12.233 -11.003 1.00 38.97 110 LEU A N 1
ATOM 830 C CA . LEU A 1 110 ? 15.865 -12.512 -10.646 1.00 38.97 110 LEU A CA 1
ATOM 831 C C . LEU A 1 110 ? 16.155 -12.198 -9.176 1.00 38.97 110 LEU A C 1
ATOM 833 O O . LEU A 1 110 ? 17.210 -12.564 -8.663 1.00 38.97 110 LEU A O 1
ATOM 837 N N . SER A 1 111 ? 15.218 -11.558 -8.473 1.00 50.66 111 SER A N 1
ATOM 838 C CA . SER A 1 111 ? 15.385 -11.151 -7.083 1.00 50.66 111 SER A CA 1
ATOM 839 C C . SER A 1 111 ? 14.069 -11.344 -6.321 1.00 50.66 111 SER A C 1
ATOM 841 O O . SER A 1 111 ? 13.088 -10.656 -6.564 1.00 50.66 111 SER A O 1
ATOM 843 N N . HIS A 1 112 ? 14.037 -12.299 -5.382 1.00 55.19 112 HIS A N 1
ATOM 844 C CA . HIS A 1 112 ? 12.953 -12.454 -4.399 1.00 55.19 112 HIS A CA 1
ATOM 845 C C . HIS A 1 112 ? 13.100 -11.416 -3.272 1.00 55.19 112 HIS A C 1
ATOM 847 O O . HIS A 1 112 ? 13.076 -11.763 -2.086 1.00 55.19 112 HIS A O 1
ATOM 853 N N . GLN A 1 113 ? 13.362 -10.157 -3.624 1.00 61.00 113 GLN A N 1
ATOM 854 C CA . GLN A 1 113 ? 13.462 -9.101 -2.629 1.00 61.00 113 GLN A CA 1
ATOM 855 C C . GLN A 1 113 ? 12.062 -8.755 -2.142 1.00 61.00 113 GLN A C 1
ATOM 857 O O . GLN A 1 113 ? 11.150 -8.452 -2.914 1.00 61.00 113 GLN A O 1
ATOM 862 N N . LYS A 1 114 ? 11.897 -8.870 -0.826 1.00 68.75 114 LYS A N 1
ATOM 863 C CA . LYS A 1 114 ? 10.697 -8.430 -0.133 1.00 68.75 114 LYS A CA 1
ATOM 864 C C . LYS A 1 114 ? 10.926 -7.007 0.319 1.00 68.75 114 LYS A C 1
ATOM 866 O O . LYS A 1 114 ? 11.870 -6.725 1.062 1.00 68.75 114 LYS A O 1
ATOM 871 N N . PHE A 1 115 ? 10.030 -6.135 -0.091 1.00 69.75 115 PHE A N 1
ATOM 872 C CA . PHE A 1 115 ? 9.995 -4.770 0.384 1.00 69.75 115 PHE A CA 1
ATOM 873 C C . PHE A 1 115 ? 8.798 -4.620 1.302 1.00 69.75 115 PHE A C 1
ATOM 875 O O . PHE A 1 115 ? 7.725 -5.129 0.989 1.00 69.75 115 PHE A O 1
ATOM 882 N N . ALA A 1 116 ? 8.987 -3.946 2.431 1.00 70.25 116 ALA A N 1
ATOM 883 C CA . ALA A 1 116 ? 7.921 -3.715 3.391 1.00 70.25 116 ALA A CA 1
ATOM 884 C C . ALA A 1 116 ? 7.891 -2.252 3.842 1.00 70.25 116 ALA A C 1
ATOM 886 O O . ALA A 1 116 ? 8.931 -1.647 4.115 1.00 70.25 116 ALA A O 1
ATOM 887 N N . ALA A 1 117 ? 6.687 -1.707 3.965 1.00 69.88 117 ALA A N 1
ATOM 888 C CA . ALA A 1 117 ? 6.395 -0.442 4.615 1.00 69.88 117 ALA A CA 1
ATOM 889 C C . ALA A 1 117 ? 5.484 -0.716 5.816 1.00 69.88 117 ALA A C 1
ATOM 891 O O . ALA A 1 117 ? 4.351 -1.165 5.650 1.00 69.88 117 ALA A O 1
ATOM 892 N N . LYS A 1 118 ? 5.982 -0.448 7.026 1.00 71.12 118 LYS A N 1
ATOM 893 C CA . LYS A 1 118 ? 5.185 -0.496 8.258 1.00 71.12 118 LYS A CA 1
ATOM 894 C C . LYS A 1 118 ? 4.634 0.879 8.554 1.00 71.12 118 LYS A C 1
ATOM 896 O O . LYS A 1 118 ? 5.414 1.829 8.553 1.00 71.12 118 LYS A O 1
ATOM 901 N N . PHE A 1 119 ? 3.349 0.967 8.873 1.00 69.88 119 PHE A N 1
ATOM 902 C CA . PHE A 1 119 ? 2.690 2.220 9.204 1.00 69.88 119 PHE A CA 1
ATOM 903 C C . PHE A 1 119 ? 1.566 2.053 10.214 1.00 69.88 119 PHE A C 1
ATOM 905 O O . PHE A 1 119 ? 0.946 1.002 10.320 1.00 69.88 119 PHE A O 1
ATOM 912 N N . LYS A 1 120 ? 1.290 3.124 10.958 1.00 69.88 120 LYS A N 1
ATOM 913 C CA . LYS A 1 120 ? 0.109 3.210 11.812 1.00 69.88 120 LYS A CA 1
ATOM 914 C C . LYS A 1 120 ? -1.038 3.796 11.001 1.00 69.88 120 LYS A C 1
ATOM 916 O O . LYS A 1 120 ? -0.898 4.905 10.485 1.00 69.88 120 LYS A O 1
ATOM 921 N N . VAL A 1 121 ? -2.161 3.090 10.921 1.00 68.62 121 VAL A N 1
ATOM 922 C CA . VAL A 1 121 ? -3.336 3.608 10.217 1.00 68.62 121 VAL A CA 1
ATOM 923 C C . VAL A 1 121 ? -3.931 4.750 11.035 1.00 68.62 121 VAL A C 1
ATOM 925 O O . VAL A 1 121 ? -4.360 4.562 12.172 1.00 68.62 121 VAL A O 1
ATOM 928 N N . LYS A 1 122 ? -3.948 5.955 10.469 1.00 69.56 122 LYS A N 1
ATOM 929 C CA . LYS A 1 122 ? -4.658 7.109 11.027 1.00 69.56 122 LYS A CA 1
ATOM 930 C C . LYS A 1 122 ? -5.557 7.684 9.953 1.00 69.56 122 LYS A C 1
ATOM 932 O O . LYS A 1 122 ? -5.069 7.937 8.856 1.00 69.56 122 LYS A O 1
ATOM 937 N N . CYS A 1 123 ? -6.818 7.932 10.287 1.00 70.31 123 CYS A N 1
ATOM 938 C CA . CYS A 1 123 ? -7.663 8.767 9.449 1.00 70.31 123 CYS A CA 1
ATOM 939 C C . CYS A 1 123 ? -7.275 10.229 9.643 1.00 70.31 123 CYS A C 1
ATOM 941 O O . CYS A 1 123 ? -7.273 10.729 10.768 1.00 70.31 123 CYS A O 1
ATOM 943 N N . THR A 1 124 ? -6.940 10.894 8.546 1.00 66.81 124 THR A N 1
ATOM 944 C CA . THR A 1 124 ? -6.859 12.354 8.482 1.00 66.81 124 THR A CA 1
ATOM 945 C C . THR A 1 124 ? -8.076 12.877 7.729 1.00 66.81 124 THR A C 1
ATOM 947 O O . THR A 1 124 ? -8.487 12.249 6.746 1.00 66.81 124 THR A O 1
ATOM 950 N N . ASP A 1 125 ? -8.646 13.979 8.219 1.00 54.28 125 ASP A N 1
ATOM 951 C CA . ASP A 1 125 ? -9.780 14.677 7.597 1.00 54.28 125 ASP A CA 1
ATOM 952 C C . ASP A 1 125 ? -9.425 15.225 6.207 1.00 54.28 125 ASP A C 1
ATOM 954 O O . ASP A 1 125 ? -8.317 15.794 6.060 1.00 54.28 125 ASP A O 1
#

pLDDT: mean 70.28, std 14.05, range [38.97, 90.06]

Foldseek 3Di:
DDDPPPPPDPPPPPQDEQEDEDAWEFALDPQTKTFAAWPPDADPDQFDKDWWWKDFPPDDTDIFIWGQDPPDPVGGIMTRCVVVVVVSVVLVVQAQGKMKIWGQPPPPVPHRHIIIYIHHRHHDD

Radius of gyration: 18.35 Å; chains: 1; bounding box: 52×59×30 Å

Organism: Photobacterium sp. (strain ATCC 43367) (NCBI:txid379097)